Protein AF-A0A246NC46-F1 (afdb_monomer)

Radius of gyration: 15.0 Å; Cα contacts (8 Å, |Δi|>4): 221; chains: 1; bounding box: 41×25×44 Å

Foldseek 3Di:
DPDFFPQFQKKWKDWAPDIDIDGPDPDDDDDDDPPHPAQFTKIKIWTAGPPGDTWDIDIAGGRCRVVVVQVQFPDWDADPVRFFIWTWDATNNTIDIDTDGDQDPVPDGVNVVVVPDDDDD

Mean predicted aligned error: 6.59 Å

pLDDT: mean 84.66, std 11.07, range [55.44, 97.19]

Secondary structure (DSSP, 8-state):
--EE-TT-SEEEEEETTEEEEESS-S-------SS-SGGG-EEEEEEEETTTEEPPPEEEESTTHHHHHHHT-SEEEE-TTSS-EEEEEEETTEEEEEEE-S-B-SSSBHHHHHHS-----

Nearest PDB structures (foldseek):
  4y7o-assembly2_B  TM=8.503E-01  e=4.004E-04  Escherichia coli 1-176-05_S3_C1
  4y7l-assembly1_B  TM=8.275E-01  e=3.602E-04  Escherichia coli 2-156-04_S3_C3
  4y7l-assembly1_A  TM=8.180E-01  e=7.162E-04  Escherichia coli 2-156-04_S3_C3
  6hs7-assembly1_e  TM=8.182E-01  e=1.093E-03  Escherichia coli
  6ixh-assembly1_P  TM=7.932E-01  e=9.330E-04  Escherichia coli 55989

Sequence (121 aa):
MHYLSPAISQLTLNIGAETLRYSHGPVITQALHWPAGGLHAAVRMTGQRLPSSAMPDLTFDGAWAVLRWLDSAKRVSTSQRGEGQIYQWSLGGKPVELEIAGLDNGKHTLQEILRDMRCPG

Solvent-accessible surface area (backbone atoms only — not comparable to full-atom values): 7112 Å² total; per-residue (Å²): 81,67,46,72,37,84,74,46,53,32,42,37,40,34,47,44,91,47,74,49,74,51,57,92,62,80,78,58,86,79,93,79,75,80,80,32,62,46,74,72,8,35,27,41,41,39,36,29,23,82,98,70,50,75,41,60,62,50,76,33,72,26,62,59,10,65,60,55,53,60,70,63,37,79,43,76,45,78,38,94,85,70,67,35,37,34,37,28,42,66,47,75,86,38,54,36,30,40,59,50,57,86,55,52,79,90,83,51,45,55,66,62,57,61,72,69,64,69,81,88,127

Structure (mmCIF, N/CA/C/O backbone):
data_AF-A0A246NC46-F1
#
_entry.id   AF-A0A246NC46-F1
#
loop_
_atom_site.group_PDB
_atom_site.id
_atom_site.type_symbol
_atom_site.label_atom_id
_atom_sit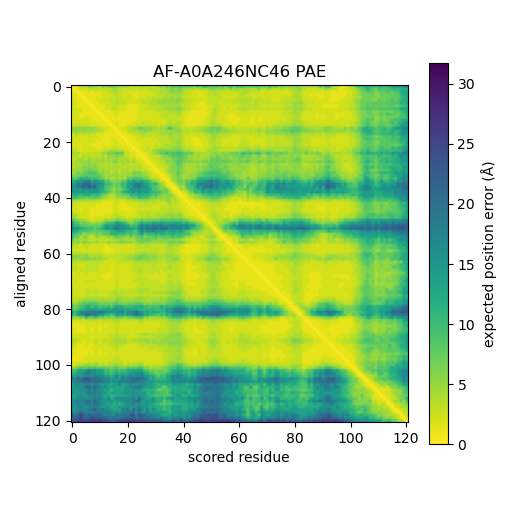e.label_alt_id
_atom_site.label_comp_id
_atom_site.label_asym_id
_atom_site.label_entity_id
_atom_site.label_seq_id
_atom_site.pdbx_PDB_ins_code
_atom_site.Cartn_x
_atom_site.Cartn_y
_atom_site.Cartn_z
_atom_site.occupancy
_atom_site.B_iso_or_equiv
_atom_site.auth_seq_id
_atom_site.auth_comp_id
_atom_site.auth_asym_id
_atom_site.auth_atom_id
_atom_site.pdbx_PDB_model_num
ATOM 1 N N . MET A 1 1 ? 8.453 6.495 2.122 1.00 87.81 1 MET A N 1
ATOM 2 C CA . MET A 1 1 ? 8.659 5.258 1.318 1.00 87.81 1 MET A CA 1
ATOM 3 C C . MET A 1 1 ? 9.738 4.418 1.988 1.00 87.81 1 MET A C 1
ATOM 5 O O . MET A 1 1 ? 10.821 4.955 2.171 1.00 87.81 1 MET A O 1
ATOM 9 N N . HIS A 1 2 ? 9.460 3.164 2.365 1.00 91.12 2 HIS A N 1
ATOM 10 C CA . HIS A 1 2 ? 10.446 2.303 3.038 1.00 91.12 2 HIS A CA 1
ATOM 11 C C . HIS A 1 2 ? 11.194 1.414 2.037 1.00 91.12 2 HIS A C 1
ATOM 13 O O . HIS A 1 2 ? 12.421 1.421 1.997 1.00 91.12 2 HIS A O 1
ATOM 19 N N . TYR A 1 3 ? 10.458 0.708 1.174 1.00 93.75 3 TYR A N 1
ATOM 20 C CA . TYR A 1 3 ? 11.039 -0.125 0.126 1.00 93.75 3 TYR A CA 1
ATOM 21 C C . TYR A 1 3 ? 10.086 -0.286 -1.065 1.00 93.75 3 TYR A C 1
ATOM 23 O O . TYR A 1 3 ? 8.881 -0.479 -0.910 1.00 93.75 3 TYR A O 1
ATOM 31 N N . LEU A 1 4 ? 10.638 -0.253 -2.278 1.00 95.88 4 LEU A N 1
ATOM 32 C CA . LEU A 1 4 ? 9.927 -0.571 -3.512 1.00 95.88 4 LEU A CA 1
ATOM 33 C C . LEU A 1 4 ? 10.709 -1.652 -4.259 1.00 95.88 4 LEU A C 1
ATOM 35 O O . LEU A 1 4 ? 11.912 -1.512 -4.471 1.00 95.88 4 LEU A O 1
ATOM 39 N N . SER A 1 5 ? 10.042 -2.726 -4.689 1.00 94.94 5 SER A N 1
ATOM 40 C CA . SER A 1 5 ? 10.698 -3.739 -5.520 1.00 94.94 5 SER A CA 1
ATOM 41 C C . SER A 1 5 ? 11.267 -3.114 -6.808 1.00 94.94 5 SER A C 1
ATOM 43 O O . SER A 1 5 ? 10.526 -2.417 -7.500 1.00 94.94 5 SER A O 1
ATOM 45 N N . PRO A 1 6 ? 12.516 -3.420 -7.216 1.00 93.50 6 PRO A N 1
ATOM 46 C CA . PRO A 1 6 ? 13.096 -2.924 -8.473 1.00 93.50 6 PRO A CA 1
ATOM 47 C C . PRO A 1 6 ? 12.314 -3.327 -9.731 1.00 93.50 6 PRO A C 1
ATOM 49 O O . PRO A 1 6 ? 12.431 -2.695 -10.775 1.00 93.50 6 PRO A O 1
ATOM 52 N N . ALA A 1 7 ? 11.494 -4.379 -9.637 1.00 93.25 7 ALA A N 1
ATOM 53 C CA . ALA A 1 7 ? 10.607 -4.799 -10.717 1.00 93.25 7 ALA A CA 1
ATOM 54 C C . ALA A 1 7 ? 9.432 -3.829 -10.946 1.00 93.25 7 ALA A C 1
ATOM 56 O O . ALA A 1 7 ? 8.791 -3.908 -11.991 1.00 93.25 7 ALA A O 1
ATOM 57 N N . ILE A 1 8 ? 9.137 -2.951 -9.981 1.00 94.88 8 ILE A N 1
ATOM 58 C CA . ILE A 1 8 ? 8.135 -1.889 -10.074 1.00 94.88 8 ILE A CA 1
ATOM 59 C C . ILE A 1 8 ? 8.888 -0.591 -10.372 1.00 94.88 8 ILE A C 1
ATOM 61 O O . ILE A 1 8 ? 9.636 -0.103 -9.530 1.00 94.88 8 ILE A O 1
ATOM 65 N N . SER A 1 9 ? 8.712 -0.029 -11.564 1.00 94.69 9 SER A N 1
ATOM 66 C CA . SER A 1 9 ? 9.408 1.191 -11.991 1.00 94.69 9 SER A CA 1
ATOM 67 C C . SER A 1 9 ? 8.817 2.456 -11.376 1.00 94.69 9 SER A C 1
ATOM 69 O O . SER A 1 9 ? 9.539 3.420 -11.141 1.00 94.69 9 SER A O 1
ATOM 71 N N . GLN A 1 10 ? 7.510 2.450 -11.117 1.00 94.94 10 GLN A N 1
ATOM 72 C CA . GLN A 1 10 ? 6.800 3.549 -10.477 1.00 94.94 10 GLN A CA 1
ATOM 73 C C . GLN A 1 10 ? 5.638 3.011 -9.645 1.00 94.94 10 GLN A C 1
ATOM 75 O O . GLN A 1 10 ? 4.863 2.172 -10.110 1.00 94.94 10 GLN A O 1
ATOM 80 N N . LEU A 1 11 ? 5.500 3.539 -8.434 1.00 95.75 11 LEU A N 1
ATOM 81 C CA . LEU A 1 11 ? 4.323 3.398 -7.592 1.00 95.75 11 LEU A CA 1
ATOM 82 C C . LEU A 1 11 ? 3.498 4.685 -7.672 1.00 95.75 11 LEU A C 1
ATOM 84 O O . LEU A 1 11 ? 4.045 5.788 -7.625 1.00 95.75 11 LEU A O 1
ATOM 88 N N . THR A 1 12 ? 2.180 4.556 -7.771 1.00 95.44 12 THR A N 1
ATOM 89 C CA . THR A 1 12 ? 1.243 5.665 -7.554 1.00 95.44 12 THR A CA 1
ATOM 90 C C . THR A 1 12 ? 0.205 5.242 -6.524 1.00 95.44 12 THR A C 1
ATOM 92 O O . THR A 1 12 ? -0.415 4.191 -6.670 1.00 95.44 12 THR A O 1
ATOM 95 N N . LEU A 1 13 ? 0.042 6.047 -5.480 1.00 94.38 13 LEU A N 1
ATOM 96 C CA . LEU A 1 13 ? -0.952 5.878 -4.429 1.00 94.38 13 LEU A CA 1
ATOM 97 C C . LEU A 1 13 ? -1.838 7.122 -4.416 1.00 94.38 13 LEU A C 1
ATOM 99 O O . LEU A 1 13 ? -1.349 8.229 -4.218 1.00 94.38 13 LEU A O 1
ATOM 103 N N . ASN A 1 14 ? -3.130 6.926 -4.638 1.00 92.38 14 ASN A N 1
ATOM 104 C CA . ASN A 1 14 ? -4.137 7.978 -4.596 1.00 92.38 14 ASN A CA 1
ATOM 105 C C . ASN A 1 14 ? -5.006 7.761 -3.363 1.00 92.38 14 ASN A C 1
ATOM 107 O O . ASN A 1 14 ? -5.482 6.642 -3.158 1.00 92.38 14 ASN A O 1
ATOM 111 N N . ILE A 1 15 ? -5.219 8.810 -2.573 1.00 88.94 15 ILE A N 1
ATOM 112 C CA . ILE A 1 15 ? -6.123 8.802 -1.423 1.00 88.94 15 ILE A CA 1
ATOM 113 C C . ILE A 1 15 ? -6.924 10.104 -1.442 1.00 88.94 15 ILE A C 1
ATOM 115 O O . ILE A 1 15 ? -6.395 11.184 -1.184 1.00 88.94 15 ILE A O 1
ATOM 119 N N . GLY A 1 16 ? -8.211 10.010 -1.776 1.00 82.94 16 GLY A N 1
ATOM 120 C CA . GLY A 1 16 ? -9.037 11.197 -2.007 1.00 82.94 16 GLY A CA 1
ATOM 121 C C . GLY A 1 16 ? -8.450 12.088 -3.111 1.00 82.94 16 GLY A C 1
ATOM 122 O O . GLY A 1 16 ? -8.288 11.636 -4.241 1.00 82.94 16 GLY A O 1
ATOM 123 N N . ALA A 1 17 ? -8.137 13.347 -2.786 1.00 80.94 17 ALA A N 1
ATOM 124 C CA . ALA A 1 17 ? -7.513 14.296 -3.717 1.00 80.94 17 ALA A CA 1
ATOM 125 C C . ALA A 1 17 ? -5.974 14.235 -3.722 1.00 80.94 17 ALA A C 1
ATOM 127 O O . ALA A 1 17 ? -5.332 14.867 -4.561 1.00 80.94 17 ALA A O 1
ATOM 128 N N . GLU A 1 18 ? -5.368 13.501 -2.790 1.00 86.56 18 GLU A N 1
ATOM 129 C CA . GLU A 1 18 ? -3.920 13.434 -2.660 1.00 86.56 18 GLU A CA 1
ATOM 130 C C . GLU A 1 18 ? -3.341 12.299 -3.505 1.00 86.56 18 GLU A C 1
ATOM 132 O O . GLU A 1 18 ? -3.885 11.195 -3.580 1.00 86.56 18 GLU A O 1
ATOM 137 N N . THR A 1 19 ? -2.211 12.575 -4.155 1.00 90.88 19 THR A N 1
ATOM 138 C CA . THR A 1 19 ? -1.477 11.601 -4.968 1.00 90.88 19 THR A CA 1
ATOM 139 C C . THR A 1 19 ? -0.015 11.566 -4.543 1.00 90.88 19 THR A C 1
ATOM 141 O O . THR A 1 19 ? 0.680 12.580 -4.612 1.00 90.88 19 THR A O 1
ATOM 144 N N . LEU A 1 20 ? 0.456 10.378 -4.173 1.00 91.88 20 LEU A N 1
ATOM 145 C CA . LEU A 1 20 ? 1.859 10.046 -3.956 1.00 91.88 20 LEU A CA 1
ATOM 146 C C . LEU A 1 20 ? 2.383 9.299 -5.184 1.00 91.88 20 LEU A C 1
ATOM 148 O O . LEU A 1 20 ? 1.839 8.261 -5.566 1.00 91.88 20 LEU A O 1
ATOM 152 N N . ARG A 1 21 ? 3.477 9.778 -5.778 1.00 94.19 21 ARG A N 1
ATOM 153 C CA . ARG A 1 21 ? 4.177 9.093 -6.872 1.00 94.19 21 ARG A CA 1
ATOM 154 C C . ARG A 1 21 ? 5.638 8.8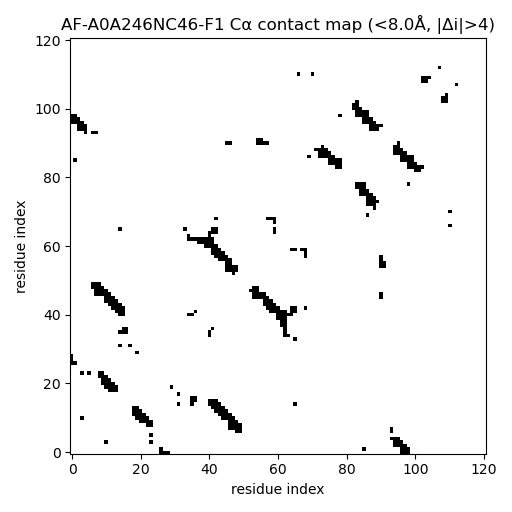87 -6.504 1.00 94.19 21 ARG A C 1
ATOM 156 O O . ARG A 1 21 ? 6.306 9.831 -6.094 1.00 94.19 21 ARG A O 1
ATOM 163 N N . TYR A 1 22 ? 6.136 7.667 -6.673 1.00 94.81 22 TYR A N 1
ATOM 164 C CA . TYR A 1 22 ? 7.516 7.323 -6.339 1.00 94.81 22 TYR A CA 1
ATOM 165 C C . TYR A 1 22 ? 8.138 6.386 -7.377 1.00 94.81 22 TYR A C 1
ATOM 167 O O . TYR A 1 22 ? 7.544 5.363 -7.715 1.00 94.81 22 TYR A O 1
ATOM 175 N N . SER A 1 23 ? 9.351 6.716 -7.825 1.00 94.69 23 SER A N 1
ATOM 176 C CA . SER A 1 23 ? 10.079 5.997 -8.882 1.00 94.69 23 SER A CA 1
ATOM 177 C C . SER A 1 23 ? 11.562 5.842 -8.520 1.00 94.69 23 SER A C 1
ATOM 179 O O . SER A 1 23 ? 12.423 6.421 -9.173 1.00 94.69 23 SER A O 1
ATOM 181 N N . HIS A 1 24 ? 11.857 5.116 -7.433 1.00 93.50 24 HIS A N 1
ATOM 182 C CA . HIS A 1 24 ? 13.228 4.864 -6.931 1.00 93.50 24 HIS A CA 1
ATOM 183 C C . HIS A 1 24 ? 14.071 6.131 -6.697 1.00 93.50 24 HIS A C 1
ATOM 185 O O . HIS A 1 24 ? 15.290 6.125 -6.849 1.00 93.50 24 HIS A O 1
ATOM 191 N N . GLY A 1 25 ? 13.411 7.230 -6.328 1.00 89.69 25 GLY A N 1
ATOM 192 C CA . GLY A 1 25 ? 14.065 8.480 -5.947 1.00 89.69 25 GLY A CA 1
ATOM 193 C C . GLY A 1 25 ? 14.432 8.533 -4.457 1.00 89.69 25 GLY A C 1
ATOM 194 O O . GLY A 1 25 ? 14.306 7.537 -3.738 1.00 89.69 25 GLY A O 1
ATOM 195 N N . PRO A 1 26 ? 14.832 9.709 -3.952 1.00 90.25 26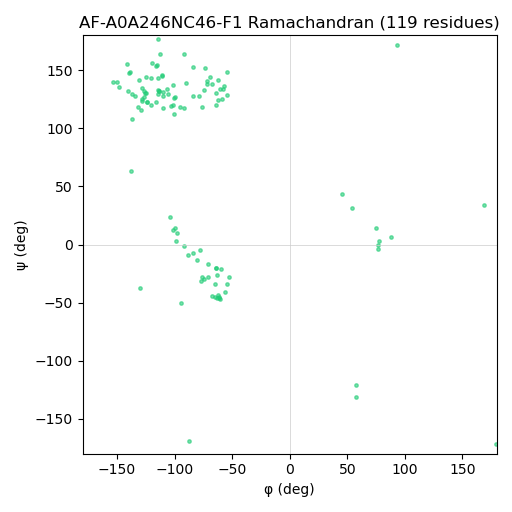 PRO A N 1
ATOM 196 C CA . PRO A 1 26 ? 14.983 9.940 -2.519 1.00 90.25 26 PRO A CA 1
ATOM 197 C C . PRO A 1 26 ? 13.702 9.594 -1.755 1.00 90.25 26 PRO A C 1
ATOM 199 O O . PRO A 1 26 ? 12.597 9.754 -2.277 1.00 90.25 26 PRO A O 1
ATOM 202 N N . VAL A 1 27 ? 13.841 9.136 -0.511 1.00 85.31 27 VAL A N 1
ATOM 203 C CA . VAL A 1 27 ? 12.683 8.878 0.352 1.00 85.31 27 VAL A CA 1
ATOM 204 C C . VAL A 1 27 ? 11.888 10.173 0.529 1.00 85.31 27 VAL A C 1
ATOM 206 O O . VAL A 1 27 ? 12.434 11.186 0.957 1.00 85.31 27 VAL A O 1
ATOM 209 N N . ILE A 1 28 ? 10.595 10.115 0.204 1.00 85.25 28 ILE A N 1
ATOM 210 C CA . ILE A 1 28 ? 9.647 11.214 0.402 1.00 85.25 28 ILE A CA 1
ATOM 211 C C . ILE A 1 28 ? 8.642 10.872 1.501 1.00 85.25 28 ILE A C 1
ATOM 213 O O . ILE A 1 28 ? 8.220 9.712 1.640 1.00 85.25 28 ILE A O 1
ATOM 217 N N . THR A 1 29 ? 8.251 11.911 2.234 1.00 85.06 29 THR A N 1
ATOM 218 C CA . THR A 1 29 ? 7.174 11.902 3.224 1.00 85.06 29 THR A CA 1
ATOM 219 C C . THR A 1 29 ? 6.060 12.803 2.713 1.00 85.06 29 THR A C 1
ATOM 221 O O . THR A 1 29 ? 6.320 13.923 2.279 1.00 85.06 29 THR A O 1
ATOM 224 N N . GLN A 1 30 ? 4.825 12.314 2.759 1.00 84.94 30 GLN A N 1
ATOM 225 C CA . GLN A 1 30 ? 3.639 13.077 2.394 1.00 84.94 30 GLN A CA 1
ATOM 226 C C . GLN A 1 30 ? 2.640 12.967 3.538 1.00 84.94 30 GLN A C 1
ATOM 228 O O . GLN A 1 30 ? 2.320 11.860 3.971 1.00 84.94 30 GLN A O 1
ATOM 233 N N . ALA A 1 31 ? 2.202 14.115 4.050 1.00 82.69 31 ALA A N 1
ATOM 234 C CA . ALA A 1 31 ? 1.127 14.161 5.026 1.00 82.69 31 ALA A CA 1
ATOM 235 C C . ALA A 1 31 ? -0.192 13.885 4.311 1.00 82.69 31 ALA A C 1
ATOM 237 O O . ALA A 1 31 ? -0.442 14.492 3.274 1.00 82.69 31 ALA A O 1
ATOM 238 N N . LEU A 1 32 ? -0.991 12.994 4.892 1.00 78.88 32 LEU A N 1
ATOM 239 C CA . LEU A 1 32 ? -2.309 12.623 4.405 1.00 78.88 32 LEU A CA 1
ATOM 240 C C . LEU A 1 32 ? -3.367 13.057 5.407 1.00 78.88 32 LEU A C 1
ATOM 242 O O . LEU A 1 32 ? -3.262 12.740 6.592 1.00 78.88 32 LEU A O 1
ATOM 246 N N . HIS A 1 33 ? -4.430 13.686 4.917 1.00 75.38 33 HIS A N 1
ATOM 247 C CA . HIS A 1 33 ? -5.621 13.941 5.720 1.00 75.38 33 HIS A CA 1
ATOM 248 C C . HIS A 1 33 ? -6.705 12.911 5.407 1.00 75.38 33 HIS A C 1
ATOM 250 O O . HIS A 1 33 ? -7.094 12.722 4.258 1.00 75.38 33 HIS A O 1
ATOM 256 N N . TRP A 1 34 ? -7.230 12.254 6.437 1.00 73.38 34 TRP A N 1
ATOM 257 C CA . TRP A 1 34 ? -8.382 11.361 6.330 1.00 73.38 34 TRP A CA 1
ATOM 258 C C . TRP A 1 34 ? -9.405 11.721 7.421 1.00 73.38 34 TRP A C 1
ATOM 260 O O . TRP A 1 34 ? -8.987 12.036 8.536 1.00 73.38 34 TRP A O 1
ATOM 270 N N . PRO A 1 35 ? -10.725 11.686 7.143 1.00 68.44 35 PRO A N 1
ATOM 271 C CA . PRO A 1 35 ? -11.379 11.230 5.912 1.00 68.44 35 PRO A CA 1
ATOM 272 C C . PRO A 1 35 ? -11.301 12.225 4.744 1.00 68.44 35 PRO A C 1
ATOM 274 O O . PRO A 1 35 ? -11.868 13.312 4.795 1.00 68.44 35 PRO A O 1
ATOM 277 N N . ALA A 1 36 ? -10.655 11.821 3.645 1.00 61.78 36 ALA A N 1
ATOM 278 C CA . ALA A 1 36 ? -10.629 12.584 2.399 1.00 61.78 36 ALA A CA 1
ATOM 279 C C . ALA A 1 36 ? -11.777 12.139 1.483 1.00 61.78 36 ALA A C 1
ATOM 281 O O . ALA A 1 36 ? -11.803 10.991 1.052 1.00 61.78 36 ALA A O 1
ATOM 282 N N . GLY A 1 37 ? -12.715 13.034 1.155 1.00 64.94 37 GLY A N 1
ATOM 283 C CA . GLY A 1 37 ? -13.762 12.774 0.149 1.00 64.94 37 GLY A CA 1
ATOM 284 C C . GLY A 1 37 ? -15.049 12.099 0.651 1.00 64.94 37 GLY A C 1
ATOM 285 O O . GLY A 1 37 ? -15.924 11.784 -0.157 1.00 64.94 37 GLY A O 1
ATOM 286 N N . GLY A 1 38 ? -15.208 11.898 1.964 1.00 71.62 38 GLY A N 1
ATOM 287 C CA . GLY A 1 38 ? -16.460 11.409 2.562 1.00 71.62 38 GLY A CA 1
ATOM 288 C C . GLY A 1 38 ? -16.917 10.054 2.003 1.00 71.62 38 GLY A C 1
ATOM 289 O O . GLY A 1 38 ? -16.133 9.114 1.918 1.00 71.62 38 GLY A O 1
ATOM 290 N N . LEU A 1 39 ? -18.190 9.939 1.605 1.00 66.44 39 LEU A N 1
ATOM 291 C CA . LEU A 1 39 ? -18.759 8.700 1.046 1.00 66.44 39 LEU A CA 1
ATOM 292 C C . LEU A 1 39 ? -18.120 8.266 -0.285 1.00 66.44 39 LEU A C 1
ATOM 294 O O . LEU A 1 39 ? -18.205 7.092 -0.633 1.00 66.44 39 LEU A O 1
ATOM 298 N N . HIS A 1 40 ? -17.460 9.182 -0.998 1.00 71.19 40 HIS A N 1
ATOM 299 C CA . HIS A 1 40 ? -16.763 8.921 -2.261 1.00 71.19 40 HIS A CA 1
ATOM 300 C C . HIS A 1 40 ? -15.246 8.794 -2.087 1.00 71.19 40 HIS A C 1
ATOM 302 O O . HIS A 1 40 ? -14.507 8.825 -3.070 1.00 71.19 40 HIS A O 1
ATOM 308 N N . ALA A 1 41 ? -14.765 8.674 -0.846 1.00 83.12 41 ALA A N 1
ATOM 309 C CA . ALA A 1 41 ? -13.361 8.407 -0.585 1.00 83.12 41 ALA A CA 1
ATOM 310 C C . ALA A 1 41 ? -12.935 7.118 -1.296 1.00 83.12 41 ALA A C 1
ATOM 312 O O . ALA A 1 41 ? -13.647 6.119 -1.259 1.00 83.12 41 ALA A O 1
ATOM 313 N N . ALA A 1 42 ? -11.767 7.128 -1.924 1.00 89.75 42 ALA A N 1
ATOM 314 C CA . ALA A 1 42 ? -11.183 5.933 -2.507 1.00 89.75 42 ALA A CA 1
ATOM 315 C C . ALA A 1 42 ? -9.680 5.917 -2.247 1.00 89.75 42 ALA A C 1
ATOM 317 O O . ALA A 1 42 ? -9.032 6.968 -2.188 1.00 89.75 42 ALA A O 1
ATOM 318 N N . VAL A 1 43 ? -9.142 4.712 -2.100 1.00 92.81 43 VAL A N 1
ATOM 319 C CA . VAL A 1 43 ? -7.708 4.445 -2.077 1.00 92.81 43 VAL A CA 1
ATOM 320 C C . VAL A 1 43 ? -7.374 3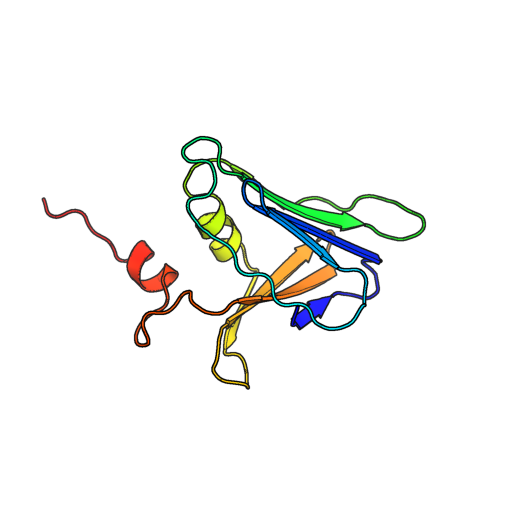.588 -3.278 1.00 92.81 43 VAL A C 1
ATOM 322 O O . VAL A 1 43 ? -7.924 2.499 -3.423 1.00 92.81 43 VAL A O 1
ATOM 325 N N . ARG A 1 44 ? -6.456 4.061 -4.120 1.00 94.94 44 ARG A N 1
ATOM 326 C CA . ARG A 1 44 ? -5.967 3.308 -5.276 1.00 94.94 44 ARG A CA 1
ATOM 327 C C . ARG A 1 44 ? -4.450 3.270 -5.287 1.00 94.94 44 ARG A C 1
ATOM 329 O O . ARG A 1 44 ? -3.811 4.303 -5.476 1.00 94.94 44 ARG A O 1
ATOM 336 N N . MET A 1 45 ? -3.889 2.075 -5.142 1.00 96.12 45 MET A N 1
ATOM 337 C CA . MET A 1 45 ? -2.458 1.816 -5.229 1.00 96.12 45 MET A CA 1
ATOM 338 C C . MET A 1 45 ? -2.152 1.020 -6.497 1.00 96.12 45 MET A C 1
ATOM 340 O O . MET A 1 45 ? -2.600 -0.114 -6.657 1.00 96.12 45 MET A O 1
ATOM 344 N N . THR A 1 46 ? -1.371 1.620 -7.389 1.00 96.00 46 THR A N 1
ATOM 345 C CA . THR A 1 46 ? -1.041 1.075 -8.710 1.00 96.00 46 THR A CA 1
ATOM 346 C C . THR A 1 46 ? 0.467 0.994 -8.889 1.00 96.00 46 THR A C 1
ATOM 348 O O . THR A 1 46 ? 1.195 1.893 -8.454 1.00 96.00 46 THR A O 1
ATOM 351 N N . GLY A 1 47 ? 0.935 -0.046 -9.575 1.00 94.62 47 GLY A N 1
ATOM 352 C CA . GLY A 1 47 ? 2.343 -0.233 -9.919 1.00 94.62 47 GLY A CA 1
ATOM 353 C C . GLY A 1 47 ? 2.534 -0.313 -11.427 1.00 94.62 47 GLY A C 1
ATOM 354 O O . GLY A 1 47 ? 1.719 -0.905 -12.133 1.00 94.62 47 GLY A O 1
ATOM 355 N N . GLN A 1 48 ? 3.629 0.251 -11.925 1.00 94.19 48 GLN A N 1
ATOM 356 C CA . GLN A 1 48 ? 4.048 0.117 -13.320 1.00 94.19 48 GLN A CA 1
ATOM 357 C C . GLN A 1 48 ? 5.321 -0.727 -13.407 1.00 94.19 48 GLN A C 1
ATOM 359 O O . GLN A 1 48 ? 6.176 -0.650 -12.525 1.00 94.19 48 GLN A O 1
ATOM 364 N N . ARG A 1 49 ? 5.457 -1.528 -14.470 1.00 89.12 49 ARG A N 1
ATOM 365 C CA . ARG A 1 49 ? 6.708 -2.218 -14.836 1.00 89.12 49 ARG A CA 1
ATOM 366 C C . ARG A 1 49 ? 7.216 -1.721 -16.176 1.00 89.12 49 ARG A C 1
ATOM 368 O O . ARG A 1 49 ? 6.413 -1.363 -17.033 1.00 89.12 49 ARG A O 1
ATOM 375 N N . LEU A 1 50 ? 8.521 -1.814 -16.403 1.00 81.94 50 LEU A N 1
ATOM 376 C CA . LEU A 1 50 ? 9.106 -1.613 -17.729 1.00 81.94 50 LEU A CA 1
ATOM 377 C C . LEU A 1 50 ? 8.775 -2.807 -18.659 1.00 81.94 50 LEU A C 1
ATOM 379 O O . LEU A 1 50 ? 8.779 -3.945 -18.187 1.00 81.94 50 LEU A O 1
ATOM 383 N N . PRO A 1 51 ? 8.476 -2.578 -19.956 1.00 76.75 51 PRO A N 1
ATOM 384 C CA . PRO A 1 51 ? 8.557 -1.291 -20.650 1.00 76.75 51 PRO A CA 1
ATOM 385 C C . PRO A 1 51 ? 7.368 -0.336 -20.436 1.00 76.75 51 PRO A C 1
ATOM 387 O O . PRO A 1 51 ? 7.528 0.826 -20.779 1.00 76.75 51 PRO A O 1
ATOM 390 N N . SER A 1 52 ? 6.217 -0.758 -19.891 1.00 69.12 52 SER A N 1
ATOM 391 C CA . SER A 1 52 ? 5.134 0.111 -19.332 1.00 69.12 52 SER A CA 1
ATOM 392 C C . SER A 1 52 ? 3.839 -0.673 -19.032 1.00 69.12 52 SER A C 1
ATOM 394 O O . SER A 1 52 ? 2.730 -0.164 -19.173 1.00 69.12 52 SER A O 1
ATOM 396 N N . SER A 1 53 ? 3.936 -1.939 -18.610 1.00 80.12 53 SER A N 1
ATOM 397 C CA . SER A 1 53 ? 2.735 -2.714 -18.268 1.00 80.12 53 SER A CA 1
ATOM 398 C C . SER A 1 53 ? 2.223 -2.320 -16.881 1.00 80.12 53 SER A C 1
ATOM 400 O O . SER A 1 53 ? 2.990 -2.395 -15.911 1.00 80.12 53 SER A O 1
ATOM 402 N N . ALA A 1 54 ? 0.940 -1.974 -16.771 1.00 81.25 54 ALA A N 1
ATOM 403 C CA . ALA A 1 54 ? 0.272 -1.848 -15.480 1.00 81.25 54 ALA A CA 1
ATOM 404 C C . ALA A 1 54 ? 0.264 -3.199 -14.746 1.00 81.25 54 ALA A C 1
ATOM 406 O O . ALA A 1 54 ? 0.138 -4.266 -15.354 1.00 81.25 54 ALA A O 1
ATOM 407 N N . MET A 1 55 ? 0.447 -3.153 -13.432 1.00 88.12 55 MET A N 1
ATOM 408 C CA . MET A 1 55 ? 0.274 -4.301 -12.546 1.00 88.12 55 MET A CA 1
ATOM 409 C C . MET A 1 55 ? -1.165 -4.325 -12.015 1.00 88.12 55 MET A C 1
ATOM 411 O O . MET A 1 55 ? -1.850 -3.312 -12.109 1.00 88.12 55 MET A O 1
ATOM 415 N N . PRO A 1 56 ? -1.640 -5.451 -11.452 1.00 88.56 56 PRO A N 1
ATOM 416 C CA . PRO A 1 56 ? -2.911 -5.464 -10.739 1.00 88.56 56 PRO A CA 1
ATOM 417 C C . PRO A 1 56 ? -2.928 -4.401 -9.637 1.00 88.56 56 PRO A C 1
ATOM 419 O O . PRO A 1 56 ? -2.004 -4.349 -8.820 1.00 88.56 56 PRO A O 1
ATOM 422 N N . ASP A 1 57 ? -3.974 -3.583 -9.635 1.00 91.31 57 ASP A N 1
ATOM 423 C CA . ASP A 1 57 ? -4.163 -2.490 -8.687 1.00 91.31 57 ASP A CA 1
ATOM 424 C C . ASP A 1 57 ? -4.788 -2.992 -7.380 1.00 91.31 57 ASP A C 1
ATOM 426 O O . ASP A 1 57 ? -5.568 -3.946 -7.371 1.00 91.31 57 ASP A O 1
ATOM 430 N N . LEU A 1 58 ? -4.511 -2.296 -6.277 1.00 94.94 58 LEU A N 1
ATOM 431 C CA . LEU A 1 58 ? -5.312 -2.393 -5.058 1.00 94.94 58 LEU A CA 1
ATOM 432 C C . LEU A 1 58 ? -6.240 -1.183 -4.988 1.00 94.94 58 LEU A C 1
ATOM 434 O O . LEU A 1 58 ? -5.760 -0.050 -4.963 1.00 94.94 58 LEU A O 1
ATOM 438 N N . THR A 1 59 ? -7.550 -1.425 -4.968 1.00 95.06 59 THR A N 1
ATOM 439 C CA . THR A 1 59 ? -8.571 -0.369 -4.910 1.00 95.06 59 THR A CA 1
ATOM 440 C C . THR A 1 59 ? -9.552 -0.639 -3.776 1.00 95.06 59 THR A C 1
ATOM 442 O O . THR A 1 59 ? -10.014 -1.767 -3.609 1.00 95.06 59 THR A O 1
ATOM 445 N N . PHE A 1 60 ? -9.860 0.396 -2.998 1.00 93.50 60 PHE A N 1
ATOM 446 C CA . PHE A 1 60 ? -10.824 0.357 -1.903 1.00 93.50 60 PHE A CA 1
ATOM 447 C C . PHE A 1 60 ? -11.691 1.614 -1.945 1.00 93.50 60 PHE A C 1
ATOM 449 O O . PHE A 1 60 ? -11.148 2.712 -1.963 1.00 93.50 60 PHE A O 1
ATOM 456 N N . ASP A 1 61 ? -13.015 1.454 -1.888 1.00 90.88 61 ASP A N 1
ATOM 457 C CA . ASP A 1 61 ? -13.967 2.570 -2.023 1.00 90.88 61 ASP A CA 1
ATOM 458 C C . ASP A 1 61 ? -14.806 2.839 -0.763 1.00 90.88 61 ASP A C 1
ATOM 460 O O . ASP A 1 61 ? -15.101 1.948 0.033 1.00 90.88 61 ASP A O 1
ATOM 464 N N . GLY A 1 62 ? -15.275 4.067 -0.605 1.00 87.62 62 GLY A N 1
ATOM 465 C CA . GLY A 1 62 ? -16.103 4.515 0.507 1.00 87.62 62 GLY A CA 1
ATOM 466 C C . GLY A 1 62 ? -15.306 5.112 1.665 1.00 87.62 62 GLY A C 1
ATOM 467 O O . GLY A 1 62 ? -14.082 5.024 1.736 1.00 87.62 62 GLY A O 1
ATOM 468 N N . ALA A 1 63 ? -16.031 5.695 2.622 1.00 83.62 63 ALA A N 1
ATOM 469 C CA . ALA A 1 63 ? -15.468 6.482 3.727 1.00 83.62 63 ALA A CA 1
ATOM 470 C C . ALA A 1 63 ? -14.358 5.771 4.529 1.00 83.62 63 ALA A C 1
ATOM 472 O O . ALA A 1 63 ? -13.447 6.416 5.043 1.00 83.62 63 ALA A O 1
ATOM 473 N N . TRP A 1 64 ? -14.394 4.437 4.584 1.00 86.19 64 TRP A N 1
ATOM 474 C CA . TRP A 1 64 ? -13.452 3.594 5.326 1.00 86.19 64 TRP A CA 1
ATOM 475 C C . TRP A 1 64 ? -12.345 2.972 4.456 1.00 86.19 64 TRP A C 1
ATOM 477 O O . TRP A 1 64 ? -11.659 2.047 4.890 1.00 86.19 64 TRP A O 1
ATOM 487 N N . ALA A 1 65 ? -12.157 3.453 3.224 1.00 89.50 65 ALA A N 1
ATOM 488 C CA . ALA A 1 65 ? -11.191 2.910 2.270 1.00 89.50 65 ALA A CA 1
ATOM 489 C C . ALA A 1 65 ? -9.750 2.868 2.802 1.00 89.50 65 ALA A C 1
ATOM 491 O O . ALA A 1 65 ? -9.071 1.864 2.604 1.00 89.50 65 ALA A O 1
ATOM 492 N N . VAL A 1 66 ? -9.298 3.913 3.511 1.00 88.94 66 VAL A N 1
ATOM 493 C CA . VAL A 1 66 ? -7.943 3.969 4.094 1.00 88.94 66 VAL A CA 1
ATOM 494 C C . VAL A 1 66 ? -7.729 2.856 5.107 1.00 88.94 66 VAL A C 1
ATOM 496 O O . VAL A 1 66 ? -6.728 2.153 5.022 1.00 88.94 66 VAL A O 1
ATOM 499 N N . LEU A 1 67 ? -8.684 2.629 6.009 1.00 86.88 67 LEU A N 1
ATOM 500 C CA . LEU A 1 67 ? -8.560 1.561 6.999 1.00 86.88 67 LEU A CA 1
ATOM 501 C C . LEU A 1 67 ? -8.513 0.187 6.343 1.00 86.88 67 LEU A C 1
ATOM 503 O O . LEU A 1 67 ? -7.630 -0.604 6.648 1.00 86.88 67 LEU A O 1
ATOM 507 N N . ARG A 1 68 ? -9.408 -0.077 5.385 1.00 90.56 68 ARG A N 1
ATOM 508 C CA . ARG A 1 68 ? -9.417 -1.365 4.679 1.00 90.56 68 ARG A CA 1
ATOM 509 C C . ARG A 1 68 ? -8.154 -1.580 3.849 1.00 90.56 68 ARG A C 1
ATOM 511 O O . ARG A 1 68 ? -7.685 -2.707 3.730 1.00 90.56 68 ARG A O 1
ATOM 518 N N . TRP A 1 69 ? -7.590 -0.513 3.288 1.00 92.81 69 TRP A N 1
ATOM 519 C CA . TRP A 1 69 ? -6.302 -0.578 2.610 1.00 92.81 69 TRP A CA 1
ATOM 520 C C . TRP A 1 69 ? -5.170 -0.927 3.583 1.00 92.81 69 TRP A C 1
ATOM 522 O O . TRP A 1 69 ? -4.380 -1.825 3.281 1.00 92.81 69 TRP A O 1
ATOM 532 N N . LEU A 1 70 ? -5.121 -0.291 4.757 1.00 91.94 70 LEU A N 1
ATOM 533 C CA . LEU A 1 70 ? -4.147 -0.617 5.801 1.00 91.94 70 LEU A CA 1
ATOM 534 C C . LEU A 1 70 ? -4.314 -2.062 6.304 1.00 91.94 70 LEU A C 1
ATOM 536 O O . LEU A 1 70 ? -3.327 -2.787 6.402 1.00 91.94 70 LEU A O 1
ATOM 540 N N . ASP A 1 71 ? -5.553 -2.510 6.523 1.00 90.94 71 ASP A N 1
ATOM 541 C CA . ASP A 1 71 ? -5.892 -3.885 6.919 1.00 90.94 71 ASP A CA 1
ATOM 542 C C . ASP A 1 71 ? -5.505 -4.925 5.856 1.00 90.94 71 ASP A C 1
ATOM 544 O O . ASP A 1 71 ? -5.258 -6.085 6.180 1.00 90.94 71 ASP A O 1
ATOM 548 N N . SER A 1 72 ? -5.436 -4.527 4.581 1.00 94.75 72 SER A N 1
ATOM 549 C CA . SER A 1 72 ? -5.028 -5.406 3.478 1.00 94.75 72 SER A CA 1
ATOM 550 C C . SER A 1 72 ? -3.516 -5.636 3.388 1.00 94.75 72 SER A C 1
ATOM 552 O O . SER A 1 72 ? -3.060 -6.411 2.537 1.00 94.75 72 SER A O 1
ATOM 554 N N . ALA A 1 73 ? -2.719 -4.959 4.223 1.00 95.62 73 ALA A N 1
ATOM 555 C CA . ALA A 1 73 ? -1.285 -5.188 4.275 1.00 95.62 73 ALA A CA 1
ATOM 556 C C . ALA A 1 73 ? -0.998 -6.643 4.670 1.00 95.62 73 ALA A C 1
ATOM 558 O O . ALA A 1 73 ? -1.554 -7.192 5.617 1.00 95.62 73 ALA A O 1
ATOM 559 N N . LYS A 1 74 ? -0.084 -7.281 3.938 1.00 95.44 74 LYS A N 1
ATOM 560 C CA . LYS A 1 74 ? 0.325 -8.671 4.180 1.00 95.44 74 LYS A CA 1
ATOM 561 C C . LYS A 1 74 ? 1.153 -8.823 5.449 1.00 95.44 74 LYS A C 1
ATOM 563 O O . LYS A 1 74 ? 1.210 -9.910 6.015 1.00 95.44 74 LYS A O 1
ATOM 568 N N . ARG A 1 75 ? 1.867 -7.7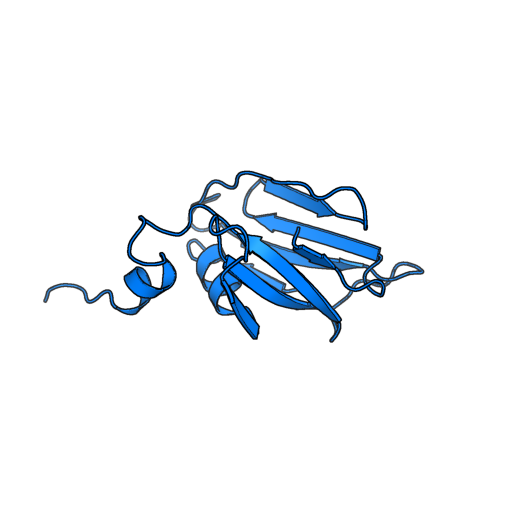67 5.833 1.00 93.88 75 ARG A N 1
ATOM 569 C CA . ARG A 1 75 ? 2.747 -7.740 6.997 1.00 93.88 75 ARG A CA 1
ATOM 570 C C . ARG A 1 75 ? 2.800 -6.324 7.545 1.00 93.88 75 ARG A C 1
ATOM 572 O O . ARG A 1 75 ? 2.863 -5.371 6.769 1.00 93.88 75 ARG A O 1
ATOM 579 N N . VAL A 1 76 ? 2.798 -6.229 8.868 1.00 92.25 76 VAL A N 1
ATOM 580 C CA . VAL A 1 76 ? 2.982 -4.987 9.616 1.00 92.25 76 VAL A CA 1
ATOM 581 C C . VAL A 1 76 ? 4.110 -5.220 10.615 1.00 92.25 76 VAL A C 1
ATOM 583 O O . VAL A 1 76 ? 4.135 -6.249 11.291 1.00 92.25 76 VAL A O 1
ATOM 586 N N . SER A 1 77 ? 5.068 -4.302 10.678 1.00 90.50 77 SER A N 1
ATOM 587 C CA . SER A 1 77 ? 6.179 -4.350 11.633 1.00 90.50 77 SER A CA 1
ATOM 588 C C . SER A 1 77 ? 6.516 -2.960 12.153 1.00 90.50 77 SER A C 1
ATOM 590 O O . SER A 1 77 ? 6.276 -1.966 11.476 1.00 90.50 77 SER A O 1
ATOM 592 N N . THR A 1 78 ? 7.113 -2.872 13.334 1.00 87.00 78 THR A N 1
ATOM 593 C CA . THR A 1 78 ? 7.542 -1.590 13.908 1.00 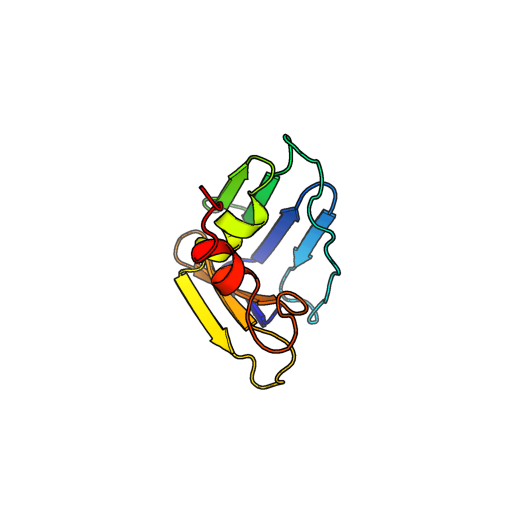87.00 78 THR A CA 1
ATOM 594 C C . THR A 1 78 ? 8.754 -1.029 13.163 1.00 87.00 78 THR A C 1
ATOM 596 O O . THR A 1 78 ? 9.683 -1.771 12.837 1.00 87.00 78 THR A O 1
ATOM 599 N N . SER A 1 79 ? 8.764 0.281 12.902 1.00 84.81 79 SER A N 1
ATOM 600 C CA . SER A 1 79 ? 9.943 0.963 12.367 1.00 84.81 79 SER A CA 1
ATOM 601 C C . SER A 1 79 ? 11.073 0.990 13.394 1.00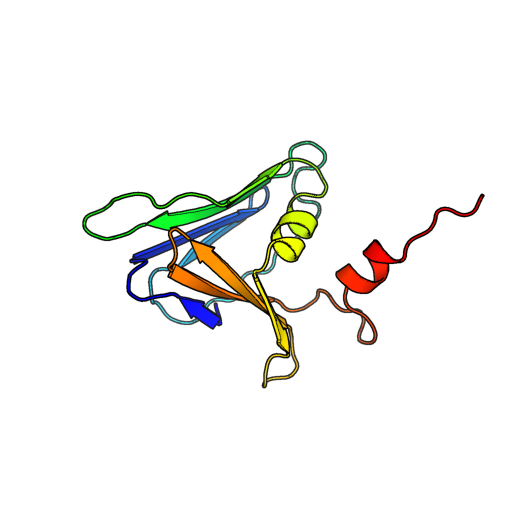 84.81 79 SER A C 1
ATOM 603 O O . SER A 1 79 ? 10.855 1.283 14.569 1.00 84.81 79 SER A O 1
ATOM 605 N N . GLN A 1 80 ? 12.309 0.755 12.947 1.00 79.00 80 GLN A N 1
ATOM 606 C CA . GLN A 1 80 ? 13.495 0.843 13.809 1.00 79.00 80 GLN A CA 1
ATOM 607 C C . GLN A 1 80 ? 13.753 2.263 14.335 1.00 79.00 80 GLN A C 1
ATOM 609 O O . GLN A 1 80 ? 14.449 2.420 15.333 1.00 79.00 80 GLN A O 1
ATOM 614 N N . ARG A 1 81 ? 13.202 3.293 13.678 1.00 72.56 81 ARG A N 1
ATOM 615 C CA . ARG A 1 81 ? 13.319 4.691 14.122 1.00 72.56 81 ARG A CA 1
ATOM 616 C C . ARG A 1 81 ? 12.282 5.079 15.177 1.00 72.56 81 ARG A C 1
ATOM 618 O O . ARG A 1 81 ? 12.380 6.165 15.726 1.00 72.56 81 ARG A O 1
ATOM 625 N N . GLY A 1 82 ? 11.317 4.205 15.476 1.00 64.44 82 GLY A N 1
ATOM 626 C CA . GLY A 1 82 ? 10.317 4.418 16.527 1.00 64.44 82 GLY A CA 1
ATOM 627 C C . GLY A 1 82 ? 9.184 5.389 16.180 1.00 64.44 82 GLY A C 1
ATOM 628 O O . G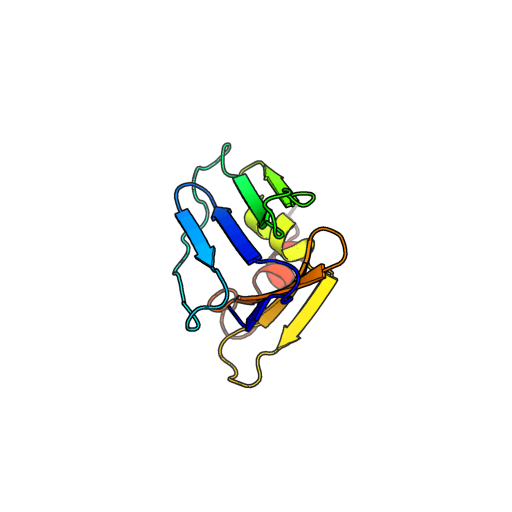LY A 1 82 ? 8.297 5.576 17.000 1.00 64.44 82 GLY A O 1
ATOM 629 N N . GLU A 1 83 ? 9.175 5.975 14.982 1.00 73.38 83 GLU A N 1
ATOM 630 C CA . GLU A 1 83 ? 8.213 7.022 14.599 1.00 73.38 83 GLU A CA 1
ATOM 631 C C . GLU A 1 83 ? 7.018 6.496 13.779 1.00 73.38 83 GLU A C 1
ATOM 633 O O . GLU A 1 83 ? 6.172 7.278 13.352 1.00 73.38 83 GLU A O 1
ATOM 638 N N . GLY A 1 84 ? 6.912 5.181 13.547 1.00 85.56 84 GLY A N 1
ATOM 639 C CA . GLY A 1 84 ? 5.799 4.614 12.785 1.00 85.56 84 GLY A CA 1
ATOM 640 C C . GLY A 1 84 ? 5.841 3.100 12.590 1.00 85.56 84 GLY 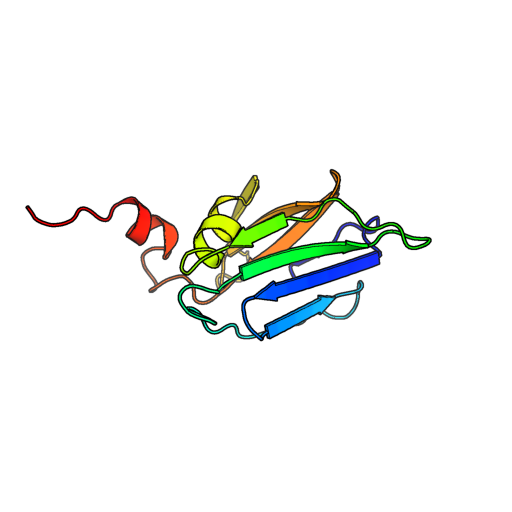A C 1
ATOM 641 O O . GLY A 1 84 ? 6.671 2.377 13.153 1.00 85.56 84 GLY A O 1
ATOM 642 N N . GLN A 1 85 ? 4.925 2.612 11.757 1.00 89.50 85 GLN A N 1
ATOM 643 C CA . GLN A 1 85 ? 4.813 1.209 11.367 1.00 89.50 85 GLN A CA 1
ATOM 644 C C . GLN A 1 85 ? 5.105 1.030 9.879 1.00 89.50 85 GLN A C 1
ATOM 646 O O . GLN A 1 85 ? 4.730 1.847 9.041 1.00 89.50 85 GLN A O 1
ATOM 651 N N . ILE A 1 86 ? 5.763 -0.071 9.547 1.00 93.06 86 ILE A N 1
ATOM 652 C CA . ILE A 1 86 ? 6.063 -0.486 8.183 1.00 93.06 86 ILE A CA 1
ATOM 653 C C . ILE A 1 86 ? 4.967 -1.450 7.740 1.00 93.06 86 ILE A C 1
ATOM 655 O O . ILE A 1 86 ? 4.809 -2.528 8.314 1.00 93.06 86 ILE A O 1
ATOM 659 N N . TYR A 1 87 ? 4.238 -1.061 6.701 1.00 95.06 87 TYR A N 1
ATOM 660 C CA . TYR A 1 87 ? 3.186 -1.845 6.070 1.00 95.06 87 TYR A CA 1
ATOM 661 C C . TYR A 1 87 ? 3.679 -2.393 4.739 1.00 95.06 87 TYR A C 1
ATOM 663 O O . TYR A 1 87 ? 4.171 -1.639 3.898 1.00 95.06 87 TYR A O 1
ATOM 671 N N . GLN A 1 88 ? 3.515 -3.697 4.526 1.00 96.69 88 GLN A N 1
ATOM 672 C CA . GLN A 1 88 ? 3.892 -4.362 3.285 1.00 96.69 88 GLN A CA 1
ATOM 673 C C . GLN A 1 88 ? 2.664 -4.809 2.490 1.00 96.69 88 GLN A C 1
ATOM 675 O O . GLN A 1 88 ? 1.862 -5.613 2.962 1.00 96.69 88 GLN A O 1
ATOM 680 N N . TRP A 1 89 ? 2.605 -4.428 1.218 1.00 97.19 89 TRP A N 1
ATOM 681 C CA . TRP A 1 89 ? 1.667 -4.966 0.232 1.00 97.19 89 TRP A CA 1
ATOM 682 C C . TRP A 1 89 ? 2.389 -5.743 -0.868 1.00 97.19 89 TRP A C 1
ATOM 684 O O . TRP A 1 89 ? 3.617 -5.842 -0.918 1.00 97.19 89 TRP A O 1
ATOM 694 N N . SER A 1 90 ? 1.603 -6.323 -1.774 1.00 94.81 90 SER A N 1
ATOM 695 C CA . SER A 1 90 ? 2.109 -6.997 -2.962 1.00 94.81 90 SER A CA 1
ATOM 696 C C . SER A 1 90 ? 1.342 -6.536 -4.195 1.00 94.81 90 SER A C 1
ATOM 698 O O . SER A 1 90 ? 0.143 -6.776 -4.289 1.00 94.81 90 SER A O 1
ATOM 700 N N . LEU A 1 91 ? 2.042 -5.921 -5.146 1.00 93.69 91 LEU A N 1
ATOM 701 C CA . LEU A 1 91 ? 1.515 -5.586 -6.470 1.00 93.69 91 LEU A CA 1
ATOM 702 C C . LEU A 1 91 ? 2.072 -6.591 -7.469 1.00 93.69 91 LEU A C 1
ATOM 704 O O . LEU A 1 91 ? 3.288 -6.728 -7.582 1.00 93.69 91 LEU A O 1
ATOM 708 N N . GLY A 1 92 ? 1.203 -7.351 -8.143 1.00 89.75 92 GLY A N 1
ATOM 709 C CA . GLY A 1 92 ? 1.596 -8.424 -9.074 1.00 89.75 92 GLY A CA 1
ATOM 710 C C . GLY A 1 92 ? 2.709 -9.341 -8.544 1.00 89.75 92 GLY A C 1
ATOM 711 O O . GLY A 1 92 ? 3.672 -9.632 -9.254 1.00 89.75 92 GLY A O 1
ATOM 712 N N . GLY A 1 93 ? 2.616 -9.738 -7.270 1.00 92.44 93 GLY A N 1
ATOM 713 C CA . GLY A 1 93 ? 3.596 -10.606 -6.607 1.00 92.44 93 GLY A CA 1
ATOM 714 C C . GLY A 1 93 ? 4.891 -9.912 -6.170 1.00 92.44 93 GLY A C 1
ATOM 715 O O . GLY A 1 93 ? 5.788 -10.576 -5.657 1.00 92.44 93 GLY A O 1
ATOM 716 N N . LYS A 1 94 ? 5.017 -8.592 -6.349 1.00 94.81 94 LYS A N 1
ATOM 717 C CA . LYS A 1 94 ? 6.200 -7.813 -5.970 1.00 94.81 94 LYS A CA 1
ATOM 718 C C . LYS A 1 94 ? 5.934 -6.963 -4.725 1.00 94.81 94 LYS A C 1
ATOM 720 O O . LYS A 1 94 ? 4.871 -6.349 -4.639 1.00 94.81 94 LYS A O 1
ATOM 725 N N . PRO A 1 95 ? 6.850 -6.967 -3.745 1.00 95.75 95 PRO A N 1
ATOM 726 C CA . PRO A 1 95 ? 6.671 -6.248 -2.487 1.00 95.75 95 PRO A CA 1
ATOM 727 C C . PRO A 1 95 ? 6.728 -4.725 -2.662 1.00 95.75 95 PRO A C 1
ATOM 729 O O . PRO A 1 95 ? 7.516 -4.200 -3.454 1.00 95.75 95 PRO A O 1
ATOM 732 N N . VAL A 1 96 ? 5.903 -4.039 -1.875 1.00 96.69 96 VAL A N 1
ATOM 733 C CA . VAL A 1 96 ? 5.907 -2.587 -1.665 1.00 96.69 96 VAL A CA 1
ATOM 734 C C . VAL A 1 96 ? 5.788 -2.356 -0.167 1.00 96.69 96 VAL A C 1
ATOM 736 O O . VAL A 1 96 ? 4.874 -2.908 0.442 1.00 96.69 96 VAL A O 1
ATOM 739 N N . GLU A 1 97 ? 6.677 -1.559 0.417 1.00 95.56 97 GLU A N 1
ATOM 740 C CA . GLU A 1 97 ? 6.679 -1.243 1.844 1.00 95.56 97 GLU A CA 1
ATOM 741 C C . GLU A 1 97 ? 6.622 0.270 2.061 1.00 95.56 97 GLU A C 1
ATOM 743 O O . GLU A 1 97 ? 7.480 1.032 1.595 1.00 95.56 97 GLU A O 1
ATOM 748 N N . LEU A 1 98 ? 5.603 0.711 2.795 1.00 93.75 98 LEU A N 1
ATOM 749 C CA . LEU A 1 98 ? 5.448 2.097 3.216 1.00 93.75 98 LEU A CA 1
ATOM 750 C C . LEU A 1 98 ? 5.587 2.167 4.730 1.00 93.75 98 LEU A C 1
ATOM 752 O O . LEU A 1 98 ? 4.966 1.396 5.455 1.00 93.75 98 LEU A O 1
ATOM 756 N N . GLU A 1 99 ? 6.392 3.114 5.189 1.00 92.56 99 GLU A N 1
ATOM 757 C CA . GLU A 1 99 ? 6.381 3.529 6.584 1.00 92.56 99 GLU A CA 1
ATOM 758 C C . GLU A 1 99 ? 5.277 4.568 6.764 1.00 92.56 99 GLU A C 1
ATOM 760 O O . GLU A 1 99 ? 5.203 5.533 5.996 1.00 92.56 99 GLU A O 1
ATOM 765 N N . ILE A 1 100 ? 4.403 4.331 7.737 1.00 90.00 100 ILE A N 1
ATOM 766 C CA . ILE A 1 100 ? 3.263 5.177 8.064 1.00 90.00 100 ILE A CA 1
ATOM 767 C C . ILE A 1 100 ? 3.369 5.567 9.536 1.00 90.00 100 ILE A C 1
ATOM 769 O O . ILE A 1 100 ? 3.435 4.709 10.417 1.00 90.00 100 ILE A O 1
ATOM 773 N N . ALA A 1 101 ? 3.388 6.874 9.770 1.00 86.12 101 ALA A N 1
ATOM 774 C CA . ALA A 1 101 ? 3.474 7.514 11.075 1.00 86.12 101 ALA A CA 1
ATOM 775 C C . ALA A 1 101 ? 2.162 8.245 11.401 1.00 86.12 101 ALA A C 1
ATOM 777 O O . ALA A 1 101 ? 1.357 8.506 10.505 1.00 86.12 101 ALA A O 1
ATOM 778 N N . GLY A 1 102 ? 1.953 8.601 12.672 1.00 78.31 102 GLY A N 1
ATOM 779 C CA . GLY A 1 102 ? 0.812 9.427 13.096 1.00 78.31 102 GLY A CA 1
ATOM 780 C C . GLY A 1 102 ? -0.541 8.705 13.125 1.00 78.31 102 GLY A C 1
ATOM 781 O O . GLY A 1 102 ? -1.579 9.354 13.206 1.00 78.31 102 GLY A O 1
ATOM 782 N N . LEU A 1 103 ? -0.538 7.369 13.061 1.00 71.31 103 LEU A N 1
ATOM 783 C CA . LEU A 1 103 ? -1.722 6.519 13.248 1.00 71.31 103 LEU A CA 1
ATOM 784 C C . LEU A 1 103 ? -1.830 5.955 14.672 1.00 71.31 103 LEU A C 1
ATOM 786 O O . LEU A 1 103 ? -2.644 5.068 14.924 1.00 71.31 103 LEU A O 1
ATOM 790 N N . ASP A 1 104 ? -1.005 6.430 15.595 1.00 65.44 104 ASP A N 1
ATOM 791 C CA . ASP A 1 104 ? -1.024 6.038 16.996 1.00 65.44 104 ASP A CA 1
ATOM 792 C C . ASP A 1 104 ? -1.299 7.252 17.891 1.00 65.44 104 ASP A C 1
ATOM 794 O O . ASP A 1 104 ? -1.090 8.404 17.512 1.00 65.44 104 ASP A O 1
ATOM 798 N N . ASN A 1 105 ? -1.822 6.986 19.086 1.00 63.22 105 ASN A N 1
ATOM 799 C CA . ASN A 1 105 ? -1.985 7.987 20.143 1.00 63.22 105 ASN A CA 1
ATOM 800 C C . ASN A 1 105 ? -0.917 7.834 21.243 1.00 63.22 105 ASN A C 1
ATOM 802 O O . ASN A 1 105 ? -1.159 8.191 22.399 1.00 63.22 105 ASN A O 1
ATOM 806 N N . GLY A 1 106 ? 0.229 7.227 20.915 1.00 61.12 106 GLY A N 1
ATOM 807 C CA . GLY A 1 106 ? 1.284 6.870 21.863 1.00 61.12 106 GLY A CA 1
ATOM 808 C C . GLY A 1 106 ? 1.023 5.627 22.729 1.00 61.12 106 GLY A C 1
ATOM 809 O O . GLY A 1 106 ? 1.908 5.250 23.495 1.00 61.12 106 GLY A O 1
ATOM 810 N N . LYS A 1 107 ? -0.151 4.975 22.644 1.00 58.75 107 LYS A N 1
ATOM 811 C CA . LYS A 1 107 ? -0.458 3.730 23.390 1.00 58.75 107 LYS A CA 1
ATOM 812 C C . LYS A 1 107 ? -1.033 2.608 22.531 1.00 58.75 107 LYS A C 1
ATOM 814 O O . LYS A 1 107 ? -0.714 1.449 22.772 1.00 58.75 107 LYS A O 1
ATOM 819 N N . HIS A 1 108 ? -1.871 2.953 21.559 1.00 59.06 108 HIS A N 1
ATOM 820 C CA . HIS A 1 108 ? -2.516 2.009 20.652 1.00 59.06 108 HIS A CA 1
ATOM 821 C C . HIS A 1 108 ? -2.508 2.563 19.231 1.00 59.06 108 HIS A C 1
ATOM 823 O O . HIS A 1 108 ? -2.597 3.777 19.019 1.00 59.06 108 HIS A O 1
ATOM 829 N N . THR A 1 109 ? -2.433 1.667 18.257 1.00 70.12 109 THR A N 1
ATOM 830 C CA . THR A 1 109 ? -2.664 1.998 16.852 1.00 70.12 109 THR A CA 1
ATOM 831 C C . THR A 1 109 ? -4.154 2.229 16.603 1.00 70.12 109 THR A C 1
ATOM 833 O O . THR A 1 109 ? -5.019 1.640 17.256 1.00 70.12 109 THR A O 1
ATOM 836 N N . LEU A 1 110 ? -4.482 3.055 15.608 1.00 70.81 110 LEU A N 1
ATOM 837 C CA . LEU A 1 110 ? -5.863 3.290 15.179 1.00 70.81 110 LEU A CA 1
ATOM 838 C C . LEU A 1 110 ? -6.594 1.985 14.824 1.00 70.81 110 LEU A C 1
ATOM 840 O O . LEU A 1 110 ? -7.792 1.871 15.067 1.00 70.81 110 LEU A O 1
ATOM 844 N N . GLN A 1 111 ? -5.885 0.996 14.273 1.00 69.25 111 GLN A N 1
ATOM 845 C CA . GLN A 1 111 ? -6.476 -0.295 13.913 1.00 69.25 111 GLN A CA 1
ATOM 846 C C . GLN A 1 111 ? -6.919 -1.098 15.134 1.00 69.25 111 GLN A C 1
ATOM 848 O O . GLN A 1 111 ? -8.017 -1.650 15.124 1.00 69.25 111 GLN A O 1
ATOM 853 N N . GLU A 1 112 ? -6.093 -1.150 16.181 1.00 69.06 112 GLU A N 1
ATOM 854 C CA . GLU A 1 112 ? -6.432 -1.836 17.434 1.00 69.06 112 GLU A CA 1
ATOM 855 C C . GLU A 1 112 ? -7.681 -1.213 18.060 1.00 69.06 112 GLU A C 1
ATOM 857 O O . GLU A 1 112 ? -8.638 -1.913 18.376 1.00 69.06 112 GLU A O 1
ATOM 862 N N . ILE A 1 113 ? -7.726 0.120 18.127 1.00 62.91 113 ILE A N 1
ATOM 863 C CA . ILE A 1 113 ? -8.867 0.850 18.692 1.00 62.91 113 ILE A CA 1
ATOM 864 C C . ILE A 1 113 ? -10.151 0.570 17.901 1.00 62.91 113 ILE A C 1
ATOM 866 O O . ILE A 1 113 ? -11.209 0.341 18.484 1.00 62.91 113 ILE A O 1
ATOM 870 N N . LEU A 1 114 ? -10.081 0.604 16.568 1.00 71.94 114 LEU A N 1
ATOM 871 C CA . LEU A 1 114 ? -11.269 0.496 15.724 1.00 71.94 114 LEU A CA 1
ATOM 872 C C . LEU A 1 114 ? -11.821 -0.925 15.619 1.00 71.94 114 LEU A C 1
ATOM 874 O O . LEU A 1 114 ? -13.027 -1.083 15.434 1.00 71.94 114 LEU A O 1
ATOM 878 N N . ARG A 1 115 ? -10.981 -1.954 15.751 1.00 75.06 115 ARG A N 1
ATOM 879 C CA . ARG A 1 115 ? -11.436 -3.353 15.723 1.00 75.06 115 ARG A CA 1
ATOM 880 C C . ARG A 1 115 ? -12.141 -3.772 17.011 1.00 75.06 115 ARG A C 1
ATOM 882 O O . ARG A 1 115 ? -13.050 -4.596 16.950 1.00 75.06 115 ARG A O 1
ATOM 889 N N . ASP A 1 116 ? -11.777 -3.170 18.139 1.00 73.25 116 ASP A N 1
ATOM 890 C CA . ASP A 1 116 ? -12.346 -3.497 19.451 1.00 73.25 116 ASP A CA 1
ATOM 891 C C . ASP A 1 116 ? -13.556 -2.625 19.832 1.00 73.25 116 ASP A C 1
ATOM 893 O O . ASP A 1 116 ? -14.173 -2.822 20.883 1.00 73.25 116 ASP A O 1
ATOM 897 N N . MET A 1 117 ? -13.943 -1.679 18.969 1.00 71.19 117 MET A N 1
ATOM 898 C CA . MET A 1 117 ? -15.107 -0.825 19.187 1.00 71.19 117 MET A CA 1
ATOM 899 C C . MET A 1 117 ? -16.400 -1.641 19.213 1.00 71.19 117 MET A C 1
ATOM 901 O O . MET A 1 117 ? -16.811 -2.258 18.231 1.00 71.19 117 MET A O 1
ATOM 905 N N . ARG A 1 118 ? -17.094 -1.571 20.349 1.00 72.06 118 ARG A N 1
ATOM 906 C CA . ARG A 1 118 ? -18.468 -2.047 20.505 1.00 72.06 118 ARG A CA 1
ATOM 907 C C . ARG A 1 118 ? -19.365 -0.855 20.786 1.00 72.06 118 ARG A C 1
ATOM 909 O O . ARG A 1 118 ? -19.070 -0.058 21.674 1.00 72.06 118 ARG A O 1
ATOM 916 N N . CYS A 1 119 ? -20.457 -0.731 20.037 1.00 64.19 119 CYS A N 1
ATOM 917 C CA . CYS A 1 119 ? -21.481 0.255 20.355 1.00 64.19 119 CYS A CA 1
ATOM 918 C C . CYS A 1 119 ? -22.095 -0.099 21.721 1.00 64.19 119 CYS A C 1
ATOM 920 O O . CYS A 1 119 ? -22.457 -1.263 21.915 1.00 64.19 119 CYS A O 1
ATOM 922 N N . PRO A 1 120 ? -22.204 0.852 22.664 1.00 66.75 120 PRO A N 1
ATOM 923 C CA . PRO A 1 120 ? -22.965 0.620 23.881 1.00 66.75 120 PRO A CA 1
ATOM 924 C C . PRO A 1 120 ? -24.427 0.364 23.495 1.00 66.75 120 PRO A C 1
ATOM 926 O O . PRO A 1 120 ? -25.016 1.147 22.747 1.00 66.75 120 PRO A O 1
ATOM 929 N N . GLY A 1 121 ? -24.947 -0.780 23.940 1.00 55.44 121 GLY A N 1
ATOM 930 C CA . GLY A 1 121 ? -26.367 -1.122 23.876 1.00 55.44 121 GLY A CA 1
ATOM 931 C C . GLY A 1 121 ? -27.118 -0.581 25.079 1.00 55.44 121 GLY A C 1
ATOM 932 O O . GLY A 1 121 ? -26.475 -0.431 26.144 1.00 55.44 121 GLY A O 1
#